Protein AF-0000000079574339 (afdb_homodimer)

Solvent-accessible surface area (backbone atoms only — not comparable to full-atom values): 7789 Å² total; pe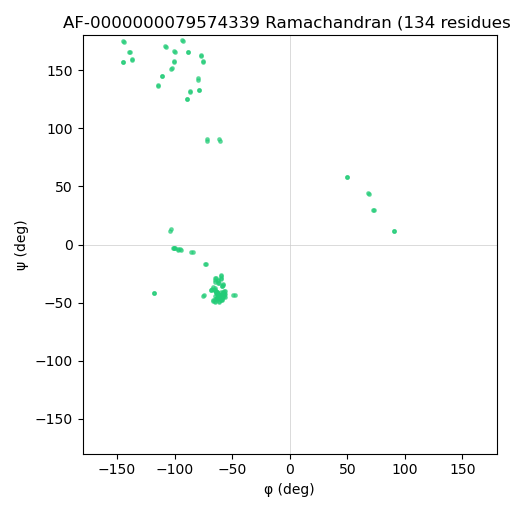r-residue (Å²): 102,45,70,35,46,60,36,31,57,50,48,31,54,77,69,70,46,52,72,66,55,47,26,63,61,39,69,47,51,71,64,58,54,51,34,42,76,70,55,45,83,64,52,56,66,56,52,49,37,44,25,60,55,65,68,53,56,63,69,47,39,39,45,80,38,74,64,76,125,103,43,69,38,46,60,37,30,56,50,49,31,53,77,68,70,46,52,71,66,54,48,26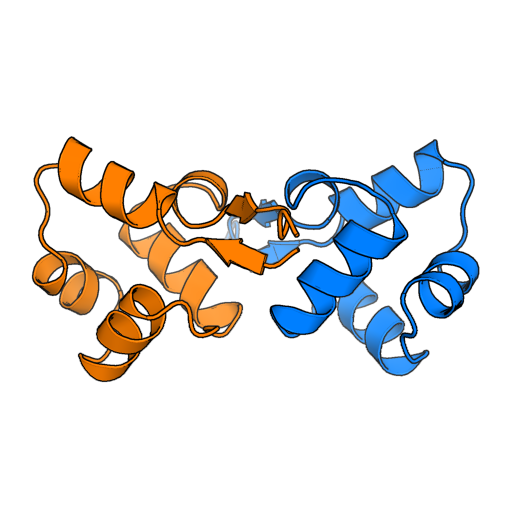,64,62,40,68,48,50,72,62,58,53,51,35,43,76,71,54,45,85,65,53,56,66,55,51,46,36,42,26,59,56,65,70,52,56,63,69,45,39,39,43,81,38,76,65,76,123

Secondary structure (DSSP, 8-state):
-EEE-HHHHHHHHHTT--HHHHHHHHT--HHHHHHHHTT----HHHHHHHHHHHT--GGGT-EEE----/-EEE-HHHHHHHHHTT--HHHHHHHHT--HHHHHHHHTT----HHHHHHHHHHHT--GGGT-EEE----

pLDDT: mean 96.43, std 6.88, range [48.47, 98.75]

Nearest PDB structures (foldseek):
  3tys-assembly1_A  TM=9.549E-01  e=3.300E-06  Enterococcus faecalis
  4pu8-assembly1_B  TM=8.484E-01  e=1.671E-02  Shewanella oneidensis MR-1
  1r69-assembly1_A  TM=8.333E-01  e=2.791E-02  Phage 434
  2cro-assembly1_A  TM=8.154E-01  e=2.975E-02  Phage 434
  4pu8-assembly1_A  TM=8.452E-01  e=3.846E-02  Shewanella oneidensis MR-1

Structure (mmCIF, N/CA/C/O backbone):
data_AF-0000000079574339-model_v1
#
loop_
_entity.id
_entity.type
_entity.pdbx_description
1 polymer 'Helix-turn-helix domain-containing protein'
#
loop_
_atom_site.group_PDB
_atom_site.id
_atom_site.type_symbol
_atom_site.label_atom_id
_atom_site.label_alt_id
_atom_site.label_comp_id
_atom_site.label_asym_id
_atom_site.label_entity_id
_atom_site.label_seq_id
_atom_site.pdbx_PDB_ins_code
_atom_site.Cartn_x
_atom_site.Cartn_y
_atom_site.Cartn_z
_atom_site.occupancy
_atom_site.B_iso_or_equiv
_atom_site.auth_seq_id
_atom_site.auth_comp_id
_atom_site.auth_asym_id
_atom_site.auth_atom_id
_atom_site.pdbx_PDB_model_num
ATOM 1 N N . MET A 1 1 ? 12.102 6.262 3.051 1 93.25 1 MET A N 1
ATOM 2 C CA . MET A 1 1 ? 11.344 5.012 3.098 1 93.25 1 MET A CA 1
ATOM 3 C C . MET A 1 1 ? 10.93 4.574 1.698 1 93.25 1 MET A C 1
ATOM 5 O O . MET A 1 1 ? 10.781 5.406 0.8 1 93.25 1 MET A O 1
ATOM 9 N N . HIS A 1 2 ? 10.859 3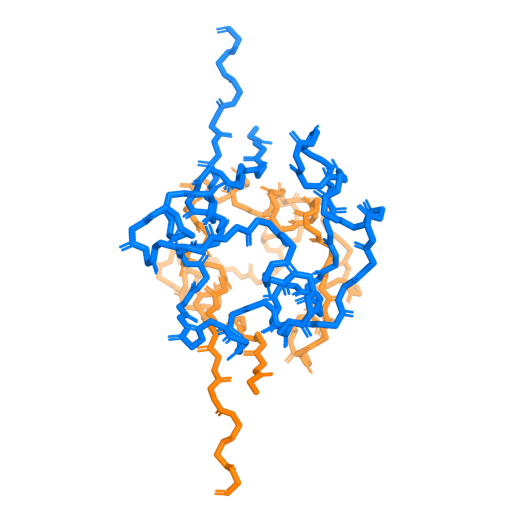.178 1.465 1 96.12 2 HIS A N 1
ATOM 10 C CA . HIS A 1 2 ? 10.359 2.68 0.192 1 96.12 2 HIS A CA 1
ATOM 11 C C . HIS A 1 2 ? 9.469 1.455 0.393 1 96.12 2 HIS A C 1
ATOM 13 O O . HIS A 1 2 ? 9.438 0.881 1.483 1 96.12 2 HIS A O 1
ATOM 19 N N . ILE A 1 3 ? 8.766 1.17 -0.67 1 97.06 3 ILE A N 1
ATOM 20 C CA . ILE A 1 3 ? 7.91 -0.013 -0.619 1 97.06 3 ILE A CA 1
ATOM 21 C C . ILE A 1 3 ? 8.711 -1.246 -1.028 1 97.06 3 ILE A C 1
ATOM 23 O O . ILE A 1 3 ? 9.461 -1.211 -2.01 1 97.06 3 ILE A O 1
ATOM 27 N N . SER A 1 4 ? 8.586 -2.242 -0.23 1 98 4 SER A N 1
ATOM 28 C CA . SER A 1 4 ? 9.203 -3.527 -0.542 1 98 4 SER A CA 1
ATOM 29 C C . SER A 1 4 ? 8.148 -4.578 -0.875 1 98 4 SER A C 1
ATOM 31 O O . SER A 1 4 ? 7.113 -4.66 -0.214 1 98 4 SER A O 1
ATOM 33 N N . TYR A 1 5 ? 8.477 -5.438 -1.778 1 98.56 5 TYR A N 1
ATOM 34 C CA . TYR A 1 5 ? 7.574 -6.504 -2.182 1 98.56 5 TYR A CA 1
ATOM 35 C C . TYR A 1 5 ? 7.996 -7.836 -1.574 1 98.56 5 TYR A C 1
ATOM 37 O O . TYR A 1 5 ? 7.469 -8.891 -1.941 1 98.56 5 TYR A O 1
ATOM 45 N N . GLN A 1 6 ? 8.852 -7.809 -0.649 1 98.19 6 GLN A N 1
ATOM 46 C CA . GLN A 1 6 ? 9.367 -9.031 -0.032 1 98.19 6 GLN A CA 1
ATOM 47 C C . GLN A 1 6 ? 8.227 -9.867 0.55 1 98.19 6 GLN A C 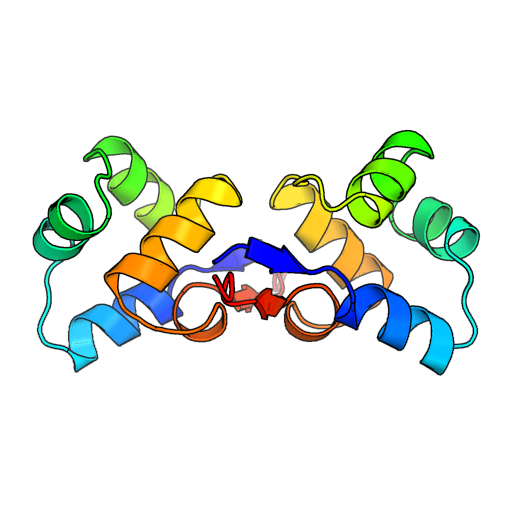1
ATOM 49 O O . GLN A 1 6 ? 8.234 -11.094 0.428 1 98.19 6 GLN A O 1
ATOM 54 N N . PRO A 1 7 ? 7.227 -9.25 1.175 1 98.62 7 PRO A N 1
ATOM 55 C CA . PRO A 1 7 ? 6.109 -10.055 1.68 1 98.62 7 PRO A CA 1
ATOM 56 C C . PRO A 1 7 ? 5.41 -10.844 0.579 1 98.62 7 PRO A C 1
ATOM 58 O O . PRO A 1 7 ? 4.969 -11.977 0.811 1 98.62 7 PRO A O 1
ATOM 61 N N . LEU A 1 8 ? 5.344 -10.25 -0.56 1 98.75 8 LEU A N 1
ATOM 62 C CA . LEU A 1 8 ? 4.715 -10.938 -1.682 1 98.75 8 LEU A CA 1
ATOM 63 C C . LEU A 1 8 ? 5.488 -12.195 -2.053 1 98.75 8 LEU A C 1
ATOM 65 O O . LEU A 1 8 ? 4.902 -13.273 -2.215 1 98.75 8 LEU A O 1
ATOM 69 N N . TRP A 1 9 ? 6.77 -12.023 -2.137 1 98.69 9 TRP A N 1
ATOM 70 C CA . TRP A 1 9 ? 7.609 -13.164 -2.494 1 98.69 9 TRP A CA 1
ATOM 71 C C . TRP A 1 9 ? 7.551 -14.242 -1.42 1 98.69 9 TRP A C 1
ATOM 73 O O . TRP A 1 9 ? 7.516 -15.438 -1.732 1 98.69 9 TRP A O 1
ATOM 83 N N . ASN A 1 10 ? 7.527 -13.859 -0.208 1 98.75 10 ASN A N 1
ATOM 84 C CA . ASN A 1 10 ? 7.375 -14.812 0.891 1 98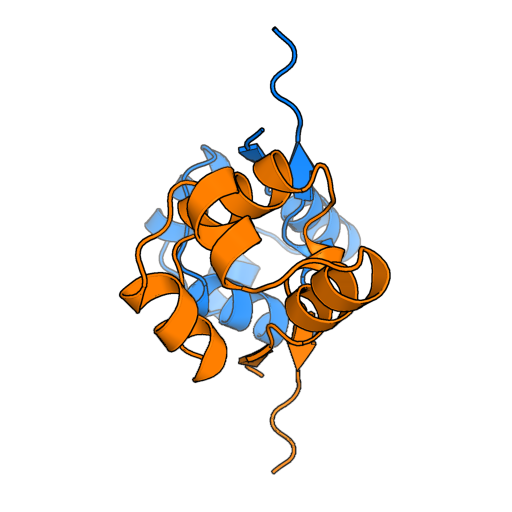.75 10 ASN A CA 1
ATOM 85 C C . ASN A 1 10 ? 6.043 -15.547 0.816 1 98.75 10 ASN A C 1
ATOM 87 O O . ASN A 1 10 ? 5.984 -16.75 1.029 1 98.75 10 ASN A O 1
ATOM 91 N N . THR A 1 11 ? 5.016 -14.812 0.562 1 98.69 11 THR A N 1
ATOM 92 C CA . THR A 1 11 ? 3.678 -15.383 0.445 1 98.69 11 THR A CA 1
ATOM 93 C C . THR A 1 11 ? 3.635 -16.438 -0.662 1 98.69 11 THR A C 1
ATOM 95 O O . THR A 1 11 ? 3.07 -17.516 -0.478 1 98.69 11 THR A O 1
ATOM 98 N N . LEU A 1 12 ? 4.184 -16.094 -1.839 1 98.69 12 LEU A N 1
ATOM 99 C CA . LEU A 1 12 ? 4.219 -17.047 -2.943 1 98.69 12 LEU A CA 1
ATOM 100 C C . LEU A 1 12 ? 4.965 -18.312 -2.541 1 98.69 12 LEU A C 1
ATOM 102 O O . LEU A 1 12 ? 4.492 -19.422 -2.797 1 98.69 12 LEU A O 1
ATOM 106 N N . LYS A 1 13 ? 6.094 -18.125 -1.911 1 98.5 13 LYS A N 1
ATOM 107 C CA . LYS A 1 13 ? 6.906 -19.25 -1.469 1 98.5 13 LYS A CA 1
ATOM 108 C C . LYS A 1 13 ? 6.133 -20.141 -0.497 1 98.5 13 LYS A C 1
ATOM 110 O O . LYS A 1 13 ? 6.125 -21.359 -0.639 1 98.5 13 LYS A O 1
ATOM 115 N N . GLU A 1 14 ? 5.523 -19.547 0.45 1 98.25 14 GLU A N 1
ATOM 116 C CA . GLU A 1 14 ? 4.766 -20.266 1.468 1 98.25 14 GLU A CA 1
ATOM 117 C C . GLU A 1 14 ? 3.643 -21.094 0.839 1 98.25 14 GLU A C 1
ATOM 119 O O . GLU A 1 14 ? 3.291 -22.156 1.344 1 98.25 14 GLU A O 1
ATOM 124 N N . ARG A 1 15 ? 3.186 -20.594 -0.245 1 97.75 15 ARG A N 1
ATOM 125 C CA . ARG A 1 15 ? 2.053 -21.234 -0.897 1 97.75 15 ARG A CA 1
ATOM 126 C C . ARG A 1 15 ? 2.523 -22.172 -2.012 1 97.75 15 ARG A C 1
ATOM 128 O O . ARG A 1 15 ? 1.705 -22.734 -2.732 1 97.75 15 ARG A O 1
ATOM 135 N N . GLY A 1 16 ? 3.783 -22.125 -2.199 1 98.25 16 GLY A N 1
ATOM 136 C CA . GLY A 1 16 ? 4.344 -22.953 -3.26 1 98.25 16 GLY A CA 1
ATOM 137 C C . GLY A 1 16 ? 4.039 -22.422 -4.648 1 98.25 16 GLY A C 1
ATOM 138 O O . GLY A 1 16 ? 3.879 -23.203 -5.594 1 98.25 16 GLY A O 1
ATOM 139 N N . MET A 1 17 ? 3.895 -21.234 -4.797 1 98.31 17 MET A N 1
ATOM 140 C CA . MET A 1 17 ? 3.568 -20.609 -6.07 1 98.31 17 MET A CA 1
ATOM 141 C C . MET A 1 17 ? 4.805 -19.953 -6.688 1 98.31 17 MET A C 1
ATOM 143 O O . MET A 1 17 ? 5.676 -19.469 -5.969 1 98.31 17 MET A O 1
ATOM 147 N N . ARG A 1 18 ? 4.766 -19.922 -7.988 1 97.94 18 ARG A N 1
ATOM 148 C CA . ARG A 1 18 ? 5.777 -19.172 -8.734 1 97.94 18 ARG A CA 1
ATOM 149 C C . ARG A 1 18 ? 5.25 -17.812 -9.164 1 97.94 18 ARG A C 1
ATOM 151 O O . ARG A 1 18 ? 4.043 -17.562 -9.117 1 97.94 18 ARG A O 1
ATOM 158 N N . LYS A 1 19 ? 6.184 -16.938 -9.578 1 98.12 19 LYS A N 1
ATOM 159 C CA . LYS A 1 19 ? 5.797 -15.633 -10.086 1 98.12 19 LYS A CA 1
ATOM 160 C C . LYS A 1 19 ? 4.848 -15.758 -11.273 1 98.12 19 LYS A C 1
ATOM 162 O O . LYS A 1 19 ? 3.906 -14.969 -11.414 1 98.12 19 LYS A O 1
ATOM 167 N N . GLU A 1 20 ? 5.078 -16.812 -12.055 1 97.94 20 GLU A N 1
ATOM 168 C CA . GLU A 1 20 ? 4.242 -17.047 -13.227 1 97.94 20 GLU A CA 1
ATOM 169 C C . GLU A 1 20 ? 2.812 -17.406 -12.828 1 97.94 20 GLU A C 1
ATOM 171 O O . GLU A 1 20 ? 1.858 -17 -13.5 1 97.94 20 GLU A O 1
ATOM 176 N N . ASP A 1 21 ? 2.666 -18.141 -11.805 1 98.38 21 ASP A N 1
ATOM 177 C CA . ASP A 1 21 ? 1.335 -18.469 -11.297 1 98.38 21 ASP A CA 1
ATOM 178 C C . ASP A 1 21 ? 0.589 -17.203 -10.875 1 98.38 21 ASP A C 1
ATOM 180 O O . ASP A 1 21 ? -0.598 -17.047 -11.172 1 98.38 21 ASP A O 1
ATOM 184 N N . LEU A 1 22 ? 1.243 -16.312 -10.211 1 98.5 22 LEU A N 1
ATOM 185 C CA . LEU A 1 22 ? 0.654 -15.031 -9.828 1 98.5 22 LEU A CA 1
ATOM 186 C C . LEU A 1 22 ? 0.253 -14.234 -11.055 1 98.5 22 LEU A C 1
ATOM 188 O O . LEU A 1 22 ? -0.828 -13.641 -11.094 1 98.5 22 LEU A O 1
ATOM 192 N N . ARG A 1 23 ? 1.221 -14.141 -11.969 1 98.44 23 ARG A N 1
ATOM 193 C CA . ARG A 1 23 ? 0.988 -13.398 -13.203 1 98.44 23 ARG A CA 1
ATOM 194 C C . ARG A 1 23 ? -0.338 -13.797 -13.836 1 98.44 23 ARG A C 1
ATOM 196 O O . ARG A 1 23 ? -1.148 -12.938 -14.188 1 98.44 23 ARG A O 1
ATOM 203 N N . LEU A 1 24 ? -0.627 -15.086 -13.875 1 98.25 24 LEU A N 1
ATOM 204 C CA . LEU A 1 24 ? -1.844 -15.617 -14.477 1 98.25 24 LEU A CA 1
ATOM 205 C C . LEU A 1 24 ? -3.051 -15.367 -13.578 1 98.25 24 LEU A C 1
ATOM 207 O O . LEU A 1 24 ? -4.094 -14.906 -14.047 1 98.25 24 LEU A O 1
ATOM 211 N N . ALA A 1 25 ? -2.873 -15.602 -12.359 1 98.06 25 ALA A N 1
ATOM 212 C CA . ALA A 1 25 ? -3.977 -15.484 -11.406 1 98.06 25 ALA A CA 1
ATOM 213 C C . ALA A 1 25 ? -4.461 -14.039 -11.297 1 98.06 25 ALA A C 1
ATOM 215 O O . ALA A 1 25 ? -5.66 -13.789 -11.164 1 98.06 25 ALA A O 1
ATOM 216 N N . ALA A 1 26 ? -3.533 -13.109 -11.352 1 98.31 26 ALA A N 1
ATOM 217 C CA . ALA A 1 26 ? -3.863 -11.703 -11.133 1 98.31 26 ALA A CA 1
ATOM 218 C C . ALA A 1 26 ? -3.98 -10.953 -12.453 1 98.31 26 ALA A C 1
ATOM 220 O O . ALA A 1 26 ? -4.25 -9.75 -12.469 1 98.31 26 ALA A O 1
ATOM 221 N N . GLY A 1 27 ? -3.709 -11.648 -13.508 1 98.31 27 GLY A N 1
ATOM 222 C CA . GLY A 1 27 ? -3.797 -11 -14.812 1 98.31 27 GLY A CA 1
ATOM 223 C C . GLY A 1 27 ? -2.725 -9.953 -15.031 1 98.31 27 GLY A C 1
ATOM 224 O O . GLY A 1 27 ? -3.008 -8.867 -15.531 1 98.31 27 GLY A O 1
ATOM 225 N N . LEU A 1 28 ? -1.558 -10.242 -14.672 1 98.31 28 LEU A N 1
ATOM 226 C CA . LEU A 1 28 ? -0.445 -9.312 -14.805 1 98.31 28 LEU A CA 1
ATOM 227 C C . LEU A 1 28 ? 0.403 -9.641 -16.031 1 98.31 28 LEU A C 1
ATOM 229 O O . LEU A 1 28 ? 0.406 -10.781 -16.5 1 98.31 28 LEU A O 1
ATOM 233 N N . THR A 1 29 ? 1.046 -8.656 -16.422 1 98.12 29 THR A N 1
ATOM 234 C CA . THR A 1 29 ? 2.035 -8.906 -17.469 1 98.12 29 THR A CA 1
ATOM 235 C C . THR A 1 29 ? 3.379 -9.289 -16.859 1 98.12 29 THR A C 1
ATOM 237 O O . THR A 1 29 ? 3.615 -9.07 -15.664 1 98.12 29 THR A O 1
ATOM 240 N N . THR A 1 30 ? 4.293 -9.844 -17.719 1 97.75 30 THR A N 1
ATOM 241 C CA . THR A 1 30 ? 5.641 -10.188 -17.266 1 97.75 30 THR A CA 1
ATOM 242 C C . THR A 1 30 ? 6.387 -8.938 -16.812 1 97.75 30 THR A C 1
ATOM 244 O O . THR A 1 30 ? 7.168 -8.992 -15.859 1 97.75 30 THR A O 1
ATOM 247 N N . ASN A 1 31 ? 6.027 -7.848 -17.469 1 98 31 ASN A N 1
ATOM 248 C CA . ASN A 1 31 ? 6.68 -6.586 -17.125 1 98 31 ASN A CA 1
ATOM 249 C C . ASN A 1 31 ? 6.285 -6.117 -15.727 1 98 31 ASN A C 1
ATOM 251 O O . ASN A 1 31 ? 7.117 -5.602 -14.977 1 98 31 ASN A O 1
ATOM 255 N N . MET A 1 32 ? 5.074 -6.285 -15.359 1 98.06 32 MET A N 1
ATOM 256 C CA . MET A 1 32 ? 4.609 -5.875 -14.039 1 98.06 32 MET A CA 1
ATOM 257 C C . MET A 1 32 ? 5.316 -6.664 -12.945 1 98.06 32 MET A C 1
ATOM 259 O O . MET A 1 32 ? 5.723 -6.098 -11.93 1 98.06 32 MET A O 1
ATOM 263 N N . ILE A 1 33 ? 5.473 -7.922 -13.18 1 98.31 33 ILE A N 1
ATOM 264 C CA . ILE A 1 33 ? 6.168 -8.781 -12.234 1 98.31 33 ILE A CA 1
ATOM 265 C C . ILE A 1 33 ? 7.633 -8.359 -12.125 1 98.31 33 ILE A C 1
ATOM 267 O O . ILE A 1 33 ? 8.172 -8.227 -11.023 1 98.31 33 ILE A O 1
ATOM 271 N N . ALA A 1 34 ? 8.258 -8.211 -13.273 1 98 34 ALA A N 1
ATOM 272 C CA . ALA A 1 34 ? 9.656 -7.789 -13.305 1 98 34 ALA A CA 1
ATOM 273 C C . ALA A 1 34 ? 9.859 -6.473 -12.562 1 98 34 ALA A C 1
ATOM 275 O O . ALA A 1 34 ? 10.828 -6.312 -11.82 1 98 34 ALA A O 1
ATOM 276 N N . ASN A 1 35 ? 8.977 -5.559 -12.758 1 97.75 35 ASN A N 1
ATOM 277 C CA . ASN A 1 35 ? 9.055 -4.258 -12.094 1 97.75 35 ASN A CA 1
ATOM 278 C C . ASN A 1 35 ? 8.992 -4.395 -10.578 1 97.75 35 ASN A C 1
ATOM 280 O O . ASN A 1 35 ? 9.766 -3.76 -9.859 1 97.75 35 ASN A O 1
ATOM 284 N N . MET A 1 36 ? 8.148 -5.195 -10.125 1 97.94 36 MET A N 1
ATOM 285 C CA . MET A 1 36 ? 8.07 -5.43 -8.68 1 97.94 36 MET A CA 1
ATOM 286 C C . MET A 1 36 ? 9.367 -6.043 -8.164 1 97.94 36 MET A C 1
ATOM 288 O O . MET A 1 36 ? 9.859 -5.652 -7.102 1 97.94 36 MET A O 1
ATOM 292 N N . GLY A 1 37 ? 9.883 -6.969 -8.938 1 97.19 37 GLY A N 1
ATOM 293 C CA . GLY A 1 37 ? 11.148 -7.59 -8.578 1 97.19 37 GLY A CA 1
ATOM 294 C C . GLY A 1 37 ? 12.289 -6.602 -8.469 1 97.19 37 GLY A C 1
ATOM 295 O O . GLY A 1 37 ? 13.203 -6.781 -7.66 1 97.19 37 GLY A O 1
ATOM 296 N N . LYS A 1 38 ? 12.156 -5.523 -9.203 1 97.56 38 LYS A N 1
ATOM 297 C CA . LYS A 1 38 ? 13.18 -4.484 -9.203 1 97.56 38 LYS A CA 1
ATOM 298 C C . LYS A 1 38 ? 12.844 -3.381 -8.203 1 97.56 38 LYS A C 1
ATOM 300 O O . LYS A 1 38 ? 13.508 -2.348 -8.164 1 97.56 38 LYS A O 1
ATOM 305 N N . GLY A 1 39 ? 11.75 -3.496 -7.641 1 96.56 39 GLY A N 1
ATOM 306 C CA . GLY A 1 39 ? 11.367 -2.539 -6.617 1 96.56 39 GLY A CA 1
ATOM 307 C C . GLY A 1 39 ? 10.609 -1.347 -7.172 1 96.56 39 GLY A C 1
ATOM 308 O O . GLY A 1 39 ? 10.422 -0.344 -6.477 1 96.56 39 GLY A O 1
ATOM 309 N N . LYS A 1 40 ? 10.203 -1.419 -8.375 1 97.5 40 LYS A N 1
ATOM 310 C CA . LYS A 1 40 ? 9.422 -0.334 -8.961 1 97.5 40 LYS A CA 1
ATOM 311 C C . LYS A 1 40 ? 7.984 -0.349 -8.445 1 97.5 40 LYS A C 1
ATOM 313 O O . LYS A 1 40 ? 7.465 -1.403 -8.07 1 97.5 40 LYS A O 1
ATOM 318 N N . ASN A 1 41 ? 7.438 0.779 -8.539 1 96.19 41 ASN A N 1
ATOM 319 C CA . ASN A 1 41 ? 6.074 0.904 -8.031 1 96.19 41 ASN A CA 1
ATOM 320 C C . ASN A 1 41 ? 5.055 0.355 -9.023 1 96.19 41 ASN A C 1
ATOM 322 O O . ASN A 1 41 ? 5.203 0.532 -10.234 1 96.19 41 ASN A O 1
ATOM 326 N N . ILE A 1 42 ? 4.055 -0.26 -8.461 1 97.12 42 ILE A N 1
ATOM 327 C CA . ILE A 1 42 ? 2.855 -0.609 -9.211 1 97.12 42 ILE A CA 1
ATOM 328 C C . ILE A 1 42 ? 1.696 0.285 -8.773 1 97.12 42 ILE A C 1
ATOM 330 O O . ILE A 1 42 ? 1.812 1.033 -7.801 1 97.12 42 ILE A O 1
ATOM 334 N N . SER A 1 43 ? 0.618 0.197 -9.508 1 96.94 43 SER A N 1
ATOM 335 C CA . SER A 1 43 ? -0.552 0.989 -9.141 1 96.94 43 SER A CA 1
ATOM 336 C C . SER A 1 43 ? -1.292 0.366 -7.961 1 96.94 43 SER A C 1
ATOM 338 O O . SER A 1 43 ? -1.168 -0.833 -7.703 1 96.94 43 SER A O 1
ATOM 340 N N . MET A 1 44 ? -2.105 1.158 -7.352 1 97.31 44 MET A N 1
ATOM 341 C CA . MET A 1 44 ? -2.951 0.663 -6.27 1 97.31 44 MET A CA 1
ATOM 342 C C . MET A 1 44 ? -3.953 -0.364 -6.789 1 97.31 44 MET A C 1
ATOM 344 O O . MET A 1 44 ? -4.273 -1.329 -6.094 1 97.31 44 MET A O 1
ATOM 348 N N . GLU A 1 45 ? -4.352 -0.165 -7.996 1 97 45 GLU A N 1
ATOM 349 C CA . GLU A 1 45 ? -5.262 -1.113 -8.625 1 97 45 GLU A CA 1
ATOM 350 C C . GLU A 1 45 ? -4.613 -2.486 -8.773 1 97 45 GLU A C 1
ATOM 352 O O . GLU A 1 45 ? -5.242 -3.51 -8.5 1 97 45 GLU A O 1
ATOM 357 N N . THR A 1 46 ? -3.418 -2.449 -9.203 1 98 46 THR A N 1
ATOM 358 C CA . THR A 1 46 ? -2.688 -3.701 -9.367 1 98 46 THR A CA 1
ATOM 359 C C . THR A 1 46 ? -2.492 -4.391 -8.016 1 98 46 THR A C 1
ATOM 361 O O . THR A 1 46 ? -2.623 -5.613 -7.914 1 98 46 THR A O 1
ATOM 364 N N . LEU A 1 47 ? -2.193 -3.609 -7.074 1 98.06 47 LEU A N 1
ATOM 365 C CA . LEU A 1 47 ? -2.041 -4.145 -5.727 1 98.06 47 LEU A CA 1
ATOM 366 C C . LEU A 1 47 ? -3.305 -4.875 -5.285 1 98.06 47 LEU A C 1
ATOM 368 O O . LEU A 1 47 ? -3.232 -5.984 -4.754 1 98.06 47 LEU A O 1
ATOM 372 N N . VAL A 1 48 ? -4.445 -4.262 -5.527 1 97.75 48 VAL A N 1
ATOM 373 C CA . VAL A 1 48 ? -5.723 -4.855 -5.156 1 97.75 48 VAL A CA 1
ATOM 374 C C . VAL A 1 48 ? -5.934 -6.16 -5.93 1 97.75 48 VAL A C 1
ATOM 376 O O . VAL A 1 48 ? -6.363 -7.164 -5.355 1 97.75 48 VAL A O 1
ATOM 379 N N . ARG A 1 49 ? -5.586 -6.168 -7.199 1 97.88 49 ARG A N 1
ATOM 380 C CA . ARG A 1 49 ? -5.727 -7.363 -8.031 1 97.88 49 ARG A CA 1
ATOM 381 C C . ARG A 1 49 ? -4.918 -8.523 -7.457 1 97.88 49 ARG A C 1
ATOM 383 O O . ARG A 1 49 ? -5.379 -9.664 -7.449 1 97.88 49 ARG A O 1
ATOM 390 N N . ILE A 1 50 ? -3.793 -8.18 -7.039 1 98.56 50 ILE A N 1
ATOM 391 C CA . ILE A 1 50 ? -2.908 -9.203 -6.492 1 98.56 50 ILE A CA 1
ATOM 392 C C . ILE A 1 50 ? -3.502 -9.758 -5.199 1 98.56 50 ILE A C 1
ATOM 394 O O . ILE A 1 50 ? -3.557 -10.977 -5.008 1 98.56 50 ILE A O 1
ATOM 398 N N . CYS A 1 51 ? -3.898 -8.914 -4.344 1 98.38 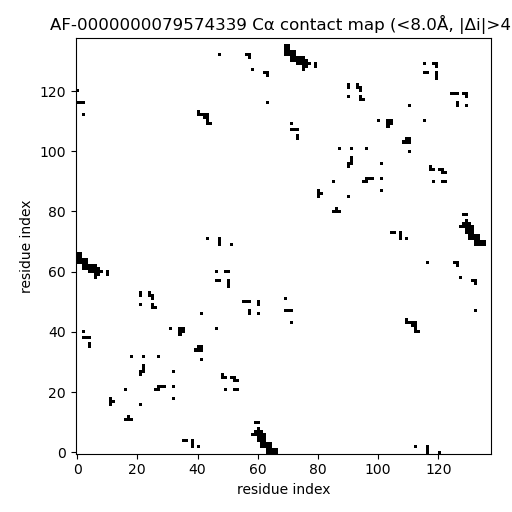51 CYS A N 1
ATOM 399 C CA . CYS A 1 51 ? -4.512 -9.336 -3.092 1 98.38 51 CYS A CA 1
ATOM 400 C C . CYS A 1 51 ? -5.73 -10.211 -3.352 1 98.38 51 CYS A C 1
ATOM 402 O O . CYS A 1 51 ? -5.953 -11.203 -2.648 1 98.38 51 CYS A O 1
ATOM 404 N N . GLU A 1 52 ? -6.512 -9.805 -4.324 1 98 52 GLU A N 1
ATOM 405 C CA . GLU A 1 52 ? -7.703 -10.57 -4.68 1 98 52 GLU A CA 1
ATOM 406 C C . GLU A 1 52 ? -7.332 -11.961 -5.195 1 98 52 GLU A C 1
ATOM 408 O O . GLU A 1 52 ? -7.914 -12.961 -4.773 1 98 52 GLU A O 1
ATOM 413 N N . ALA A 1 53 ? -6.363 -11.969 -6.066 1 98 53 ALA A N 1
ATOM 414 C CA . ALA A 1 53 ? -5.945 -13.227 -6.676 1 98 53 ALA A CA 1
ATOM 415 C C . ALA A 1 53 ? -5.418 -14.203 -5.625 1 98 53 ALA A C 1
ATOM 417 O O . ALA A 1 53 ? -5.629 -15.414 -5.727 1 98 53 ALA A O 1
ATOM 418 N N . LEU A 1 54 ? -4.805 -13.602 -4.633 1 98 54 LEU A N 1
ATOM 419 C CA . LEU A 1 54 ? -4.176 -14.438 -3.617 1 98 54 LEU A CA 1
ATOM 420 C C . LEU A 1 54 ? -5.059 -14.547 -2.379 1 98 54 LEU A C 1
ATOM 422 O O . LEU A 1 54 ? -4.699 -15.227 -1.414 1 98 54 LEU A O 1
ATOM 426 N N . ASN A 1 55 ? -6.164 -13.836 -2.416 1 97.31 55 ASN A N 1
ATOM 427 C CA . ASN A 1 55 ? -7.066 -13.805 -1.269 1 97.31 55 ASN A CA 1
ATOM 428 C C . ASN A 1 55 ? -6.316 -13.5 0.026 1 97.31 55 ASN A C 1
ATOM 430 O O . ASN A 1 55 ? -6.414 -14.25 0.997 1 97.31 55 ASN A O 1
ATOM 434 N N . CYS A 1 56 ? -5.66 -12.375 0.052 1 97.38 56 CYS A N 1
ATOM 435 C CA . CYS A 1 56 ? -4.848 -11.977 1.197 1 97.38 56 CYS A CA 1
ATOM 436 C C . CYS A 1 56 ? -4.902 -10.469 1.407 1 97.38 56 CYS A C 1
ATOM 438 O O . CYS A 1 56 ? -5.527 -9.75 0.625 1 97.38 56 CYS A O 1
ATOM 440 N N . GLY A 1 57 ? -4.297 -10.008 2.461 1 97 57 GLY A N 1
ATOM 441 C CA . GLY A 1 57 ? -4.277 -8.586 2.77 1 97 57 GLY A CA 1
ATOM 442 C C . GLY A 1 57 ? -3.053 -7.879 2.234 1 97 57 GLY A C 1
ATOM 443 O O . GLY A 1 57 ? -2.113 -8.516 1.757 1 97 57 GLY A O 1
ATOM 444 N N . ILE A 1 58 ? -3.012 -6.602 2.408 1 97.38 58 ILE A N 1
ATOM 445 C CA . ILE A 1 58 ? -1.968 -5.754 1.841 1 97.38 58 ILE A CA 1
ATOM 446 C C . ILE A 1 58 ? -0.62 -6.109 2.465 1 97.38 58 ILE A C 1
ATOM 448 O O . ILE A 1 58 ? 0.414 -6.059 1.795 1 97.38 58 ILE A O 1
ATOM 452 N N . MET A 1 59 ? -0.674 -6.582 3.686 1 97.19 59 MET A N 1
ATOM 453 C CA . MET A 1 59 ? 0.562 -6.863 4.41 1 97.19 59 MET A CA 1
ATOM 454 C C . MET A 1 59 ? 1.242 -8.109 3.863 1 97.19 59 MET A C 1
ATOM 456 O O . MET A 1 59 ? 2.412 -8.367 4.152 1 97.19 59 MET A O 1
ATOM 460 N N . ASN A 1 60 ? 0.556 -8.852 3.16 1 98.19 60 ASN A N 1
ATOM 461 C CA . ASN A 1 60 ? 1.127 -10.047 2.543 1 98.19 60 ASN A CA 1
ATOM 462 C C . ASN A 1 60 ? 1.793 -9.727 1.209 1 98.19 60 ASN A C 1
ATOM 464 O O . ASN A 1 60 ? 2.428 -10.586 0.602 1 98.19 60 ASN A O 1
ATOM 468 N N . VAL A 1 61 ? 1.612 -8.438 0.782 1 98.44 61 VAL A N 1
ATOM 469 C CA . VAL A 1 61 ? 2.07 -8.094 -0.561 1 98.44 61 VAL A CA 1
ATOM 470 C C . VAL A 1 61 ? 3.164 -7.031 -0.48 1 98.44 61 VAL A C 1
ATOM 472 O O . VAL A 1 61 ? 4.176 -7.121 -1.18 1 98.44 61 VAL A O 1
ATOM 475 N N . ILE A 1 62 ? 2.922 -6.062 0.409 1 98.31 62 ILE A N 1
ATOM 476 C CA . ILE A 1 62 ? 3.912 -4.992 0.468 1 98.31 62 ILE A CA 1
ATOM 477 C C . ILE A 1 62 ? 4.211 -4.645 1.925 1 98.31 62 ILE A C 1
ATOM 479 O O . ILE A 1 62 ? 3.406 -4.934 2.814 1 98.31 62 ILE A O 1
ATOM 483 N N . LYS A 1 63 ? 5.391 -4.004 2.121 1 97.69 63 LYS A N 1
ATOM 484 C CA . LYS A 1 63 ? 5.754 -3.389 3.395 1 97.69 63 LYS A CA 1
ATOM 485 C C . LYS A 1 63 ? 6.57 -2.117 3.178 1 97.69 63 LYS A C 1
ATOM 487 O O . LYS A 1 63 ? 7.188 -1.941 2.125 1 97.69 63 LYS A O 1
ATOM 492 N N . LEU A 1 64 ? 6.508 -1.314 4.168 1 97.19 64 LEU A N 1
ATOM 493 C CA . LEU A 1 64 ? 7.309 -0.094 4.148 1 97.19 64 LEU A CA 1
ATOM 494 C C . LEU A 1 64 ? 8.688 -0.337 4.75 1 97.19 64 LEU A C 1
ATOM 496 O O . LEU A 1 64 ? 8.797 -0.852 5.867 1 97.19 64 LEU A O 1
ATOM 500 N N . GLU A 1 65 ? 9.711 -0.012 3.982 1 96.06 65 GLU A N 1
ATOM 501 C CA . GLU A 1 65 ? 11.078 -0.162 4.48 1 96.06 65 GLU A CA 1
ATOM 502 C C . GLU A 1 65 ? 11.766 1.191 4.609 1 96.06 65 GLU A C 1
ATOM 504 O O . GLU A 1 65 ? 11.609 2.061 3.752 1 96.06 65 GLU A O 1
ATOM 509 N N . GLN A 1 66 ? 12.453 1.357 5.695 1 92.44 66 GLN A N 1
ATOM 510 C CA . GLN A 1 66 ? 13.219 2.58 5.914 1 92.44 66 GLN A CA 1
ATOM 511 C C . GLN A 1 66 ? 14.531 2.553 5.141 1 92.44 66 GLN A C 1
ATOM 513 O O . GLN A 1 66 ? 15.18 1.506 5.035 1 92.44 66 GLN A O 1
ATOM 518 N N . ASP A 1 67 ? 14.758 3.715 4.453 1 86.12 67 ASP A N 1
ATOM 519 C CA . ASP A 1 67 ? 16.031 3.771 3.734 1 86.12 67 ASP A CA 1
ATOM 520 C C . ASP A 1 67 ? 17.203 3.926 4.703 1 86.12 67 ASP A C 1
ATOM 522 O O . ASP A 1 67 ? 17.156 4.77 5.602 1 86.12 67 ASP A O 1
ATOM 526 N N . ASN A 1 68 ? 17.766 2.947 5.148 1 70.38 68 ASN A N 1
ATOM 527 C CA . ASN A 1 68 ? 18.938 3.113 6.004 1 70.38 68 ASN A CA 1
ATOM 528 C C . ASN A 1 68 ? 20.078 3.809 5.266 1 70.38 68 ASN A C 1
ATOM 530 O O . ASN A 1 68 ? 20.5 3.361 4.195 1 70.38 68 ASN A O 1
ATOM 534 N N . ILE A 1 69 ? 20.078 5.055 5.375 1 49.12 69 ILE A N 1
ATOM 535 C CA . ILE A 1 69 ? 21.391 5.578 4.996 1 49.12 69 ILE A CA 1
ATOM 536 C C . ILE A 1 69 ? 22.469 4.957 5.883 1 49.12 69 ILE A C 1
ATOM 538 O O . ILE A 1 69 ? 22.219 4.648 7.051 1 49.12 69 ILE A O 1
ATOM 542 N N . MET B 1 1 ? -12.812 -6.047 -4.211 1 93.31 1 MET B N 1
ATOM 543 C CA . MET B 1 1 ? -12.086 -5.41 -3.121 1 93.31 1 MET B CA 1
ATOM 544 C C . MET B 1 1 ? -11.617 -4.012 -3.52 1 93.31 1 MET B C 1
ATOM 546 O O . MET B 1 1 ? -11.422 -3.734 -4.703 1 93.31 1 MET B O 1
ATOM 550 N N . HIS B 1 2 ? -11.594 -3.045 -2.49 1 95.94 2 HIS B N 1
ATOM 551 C CA . HIS B 1 2 ? -11.039 -1.725 -2.766 1 95.94 2 HIS B CA 1
ATOM 552 C C . HIS B 1 2 ? -10.188 -1.228 -1.601 1 95.94 2 HIS B C 1
ATOM 554 O O . HIS B 1 2 ? -10.219 -1.811 -0.515 1 95.94 2 HIS B O 1
ATOM 560 N N . ILE B 1 3 ? -9.445 -0.211 -1.908 1 97.06 3 ILE B N 1
ATOM 561 C CA . ILE B 1 3 ? -8.625 0.39 -0.862 1 97.06 3 ILE B CA 1
ATOM 562 C C . ILE B 1 3 ? -9.438 1.439 -0.107 1 97.06 3 ILE B C 1
ATOM 564 O O . ILE B 1 3 ? -10.141 2.25 -0.72 1 97.06 3 ILE B O 1
ATOM 568 N N . SER B 1 4 ? -9.375 1.342 1.163 1 98 4 SER B N 1
ATOM 569 C CA . SER B 1 4 ? -10.008 2.334 2.023 1 98 4 SER B CA 1
ATOM 570 C C . SER B 1 4 ? -8.969 3.18 2.752 1 98 4 SER B C 1
ATOM 572 O O . SER B 1 4 ? -7.965 2.656 3.238 1 98 4 SER B O 1
ATOM 574 N N . TYR B 1 5 ? -9.273 4.414 2.953 1 98.56 5 TYR B N 1
ATOM 575 C CA . TYR B 1 5 ? -8.375 5.328 3.652 1 98.56 5 TYR B CA 1
ATOM 576 C C . TYR B 1 5 ? -8.859 5.582 5.074 1 98.56 5 TYR B C 1
ATOM 578 O O . TYR B 1 5 ? -8.344 6.465 5.762 1 98.56 5 TYR B O 1
ATOM 586 N N . GLN B 1 6 ? -9.773 4.828 5.516 1 98.19 6 GLN B N 1
ATOM 587 C CA . GLN B 1 6 ? -10.344 5.008 6.848 1 98.19 6 GLN B CA 1
ATOM 588 C C . GLN B 1 6 ? -9.258 4.973 7.918 1 98.19 6 GLN B C 1
ATOM 590 O O . GLN B 1 6 ? -9.281 5.762 8.859 1 98.19 6 GLN B O 1
ATOM 595 N N . PRO B 1 7 ? -8.25 4.094 7.816 1 98.62 7 PRO B N 1
ATOM 596 C CA . PRO B 1 7 ? -7.18 4.098 8.812 1 98.62 7 PRO B CA 1
ATOM 597 C C . PRO B 1 7 ? -6.449 5.438 8.883 1 98.62 7 PRO B C 1
ATOM 599 O O . PRO B 1 7 ? -6.047 5.867 9.969 1 98.62 7 PRO B O 1
ATOM 602 N N . LEU B 1 8 ? -6.316 6.043 7.738 1 98.75 8 LEU B N 1
ATOM 603 C CA . LEU B 1 8 ? -5.652 7.34 7.711 1 98.75 8 LEU B CA 1
ATOM 604 C C . LEU B 1 8 ? -6.441 8.375 8.508 1 98.75 8 LEU B C 1
ATOM 606 O O . LEU B 1 8 ? -5.875 9.094 9.336 1 98.75 8 LEU B O 1
ATOM 610 N N . TRP B 1 9 ? -7.711 8.375 8.273 1 98.69 9 TRP B N 1
ATOM 611 C CA . TRP B 1 9 ? -8.562 9.328 8.977 1 98.69 9 TRP B CA 1
ATOM 612 C C . TRP B 1 9 ? -8.578 9.047 10.477 1 98.69 9 TRP B C 1
ATOM 614 O O . TRP B 1 9 ? -8.555 9.977 11.289 1 98.69 9 TRP B O 1
ATOM 624 N N . ASN B 1 10 ? -8.602 7.832 10.836 1 98.75 10 ASN B N 1
ATOM 625 C CA . ASN B 1 10 ? -8.516 7.449 12.242 1 98.75 10 ASN B CA 1
ATOM 626 C C . ASN B 1 10 ? -7.199 7.891 12.875 1 98.75 10 ASN B C 1
ATOM 628 O O . ASN B 1 10 ? -7.18 8.391 14 1 98.75 10 ASN B O 1
ATOM 632 N N . THR B 1 11 ? -6.148 7.664 12.18 1 98.69 11 THR B N 1
ATOM 633 C CA . THR B 1 11 ? -4.82 8.047 12.648 1 98.69 11 THR B CA 1
ATOM 634 C C . THR B 1 11 ? -4.754 9.555 12.898 1 98.69 11 THR B C 1
ATOM 636 O O . THR B 1 11 ? -4.223 9.992 13.914 1 98.69 11 THR B O 1
ATOM 639 N N . LEU B 1 12 ? -5.25 10.344 11.93 1 98.69 12 LEU B N 1
ATOM 640 C CA . LEU B 1 12 ? -5.262 11.797 12.094 1 98.69 12 LEU B CA 1
ATOM 641 C C . LEU B 1 12 ? -6.055 12.188 13.336 1 98.69 12 LEU B C 1
ATOM 643 O O . LEU B 1 12 ? -5.602 13.016 14.133 1 98.69 12 LEU B O 1
ATOM 647 N N . LYS B 1 13 ? -7.195 11.578 13.484 1 98.5 13 LYS B N 1
ATOM 648 C CA . LYS B 1 13 ? -8.055 11.867 14.625 1 98.5 13 LYS B CA 1
ATOM 649 C C . LYS B 1 13 ? -7.348 11.539 15.938 1 98.5 13 LYS B C 1
ATOM 651 O O . LYS B 1 13 ? -7.363 12.336 16.875 1 98.5 13 LYS B O 1
ATOM 656 N N . GLU B 1 14 ? -6.766 10.43 16.016 1 98.25 14 GLU B N 1
ATOM 657 C CA . GLU B 1 14 ? -6.066 9.977 17.219 1 98.25 14 GLU B CA 1
ATOM 658 C C . GLU B 1 14 ? -4.938 10.93 17.594 1 98.25 14 GLU B C 1
ATOM 660 O O . GLU B 1 14 ? -4.637 11.102 18.781 1 98.25 14 GLU B O 1
ATOM 665 N N . ARG B 1 15 ? -4.434 11.539 16.594 1 97.69 15 ARG B N 1
ATOM 666 C CA . ARG B 1 15 ? -3.289 12.414 16.812 1 97.69 15 ARG B CA 1
ATOM 667 C C . ARG B 1 15 ? -3.732 13.875 16.938 1 97.69 15 ARG B C 1
ATOM 669 O O . ARG B 1 15 ? -2.898 14.773 17.047 1 97.69 15 ARG B O 1
ATOM 676 N N . GLY B 1 16 ? -4.961 14.031 16.75 1 98.19 16 GLY B N 1
ATOM 677 C CA . GLY B 1 16 ? -5.496 15.383 16.812 1 98.19 16 GLY B CA 1
ATOM 678 C C . GLY B 1 16 ? -5.117 16.234 15.617 1 98.19 16 GLY B C 1
ATOM 679 O O . GLY B 1 16 ? -4.938 17.438 15.742 1 98.19 16 GLY B O 1
ATOM 680 N N . MET B 1 17 ? -4.941 15.688 14.547 1 98.31 17 MET B N 1
ATOM 681 C CA . MET B 1 17 ? -4.543 16.375 13.32 1 98.31 17 MET B CA 1
ATOM 682 C C . MET B 1 17 ? -5.734 16.562 12.383 1 98.31 17 MET B C 1
ATOM 684 O O . MET B 1 17 ? -6.633 15.711 12.344 1 98.31 17 MET B O 1
ATOM 688 N N . ARG B 1 18 ? -5.637 17.594 11.609 1 97.88 18 ARG B N 1
ATOM 689 C CA . ARG B 1 18 ? -6.598 17.812 10.531 1 97.88 18 ARG B CA 1
ATOM 690 C C . ARG B 1 18 ? -6.02 17.391 9.188 1 97.88 18 ARG B C 1
ATOM 692 O O . ARG B 1 18 ? -4.812 17.188 9.062 1 97.88 18 ARG B O 1
ATOM 699 N N . LYS B 1 19 ? -6.898 17.281 8.203 1 98.12 19 LYS B N 1
ATOM 700 C CA . LYS B 1 19 ? -6.461 16.953 6.848 1 98.12 19 LYS B CA 1
ATOM 701 C C . LYS B 1 19 ? -5.457 17.984 6.336 1 98.12 19 LYS B C 1
ATOM 703 O O . LYS B 1 19 ? -4.492 17.641 5.656 1 98.12 19 LYS B O 1
ATOM 708 N N . GLU B 1 20 ? -5.691 19.234 6.758 1 97.94 20 GLU B N 1
ATOM 709 C CA . GLU B 1 20 ? -4.809 20.312 6.344 1 97.94 20 GLU B CA 1
ATOM 710 C C . GLU B 1 20 ? -3.408 20.141 6.926 1 97.94 20 GLU B C 1
ATOM 712 O O . GLU B 1 20 ? -2.414 20.453 6.266 1 97.94 20 GLU B O 1
ATOM 717 N N . ASP B 1 21 ? -3.336 19.703 8.133 1 98.38 21 ASP B N 1
ATOM 718 C CA . ASP B 1 21 ? -2.039 19.422 8.742 1 98.38 21 ASP B CA 1
ATOM 719 C C . ASP B 1 21 ? -1.281 18.359 7.965 1 98.38 21 ASP B C 1
ATOM 721 O O . ASP B 1 21 ? -0.079 18.484 7.727 1 98.38 21 ASP B O 1
ATOM 725 N N . LEU B 1 22 ? -1.94 17.328 7.559 1 98.44 22 LEU B N 1
ATOM 726 C CA . LEU B 1 22 ? -1.338 16.281 6.742 1 98.44 22 LEU B CA 1
ATOM 727 C C . LEU B 1 22 ? -0.859 16.844 5.406 1 98.44 22 LEU B C 1
ATOM 729 O O . LEU B 1 22 ? 0.237 16.516 4.949 1 98.44 22 LEU B O 1
ATOM 733 N N . ARG B 1 23 ? -1.771 17.578 4.793 1 98.38 23 ARG B N 1
ATOM 734 C CA . ARG B 1 23 ? -1.463 18.172 3.5 1 98.38 23 ARG B CA 1
ATOM 735 C C . ARG B 1 23 ? -0.118 18.891 3.535 1 98.38 23 ARG B C 1
ATOM 737 O O . ARG B 1 23 ? 0.73 18.688 2.668 1 98.38 23 ARG B O 1
ATOM 744 N N . LEU B 1 24 ? 0.142 19.641 4.582 1 98.25 24 LEU B N 1
ATOM 745 C CA . LEU B 1 24 ? 1.371 20.406 4.75 1 98.25 24 LEU B CA 1
ATOM 746 C C . LEU B 1 24 ? 2.539 19.5 5.102 1 98.25 24 LEU B C 1
ATOM 748 O O . LEU B 1 24 ? 3.615 19.594 4.508 1 98.25 24 LEU B O 1
ATOM 752 N N . ALA B 1 25 ? 2.301 18.609 5.965 1 98.06 25 ALA B N 1
ATOM 753 C CA . ALA B 1 25 ? 3.357 17.734 6.457 1 98.06 25 ALA B CA 1
ATOM 754 C C . ALA B 1 25 ? 3.873 16.812 5.348 1 98.06 25 ALA B C 1
ATOM 756 O O . ALA B 1 25 ? 5.07 16.531 5.273 1 98.06 25 ALA B O 1
ATOM 757 N N . ALA B 1 26 ? 2.975 16.359 4.484 1 98.25 26 ALA B N 1
ATOM 758 C CA . ALA B 1 26 ? 3.33 15.383 3.461 1 98.25 26 ALA B CA 1
ATOM 759 C C . ALA B 1 26 ? 3.52 16.047 2.104 1 98.25 26 ALA B C 1
ATOM 761 O O . ALA B 1 26 ? 3.812 15.383 1.108 1 98.25 26 ALA B O 1
ATOM 762 N N . GLY B 1 27 ? 3.283 17.328 2.078 1 98.31 27 GLY B N 1
ATOM 763 C CA . GLY B 1 27 ? 3.441 18.047 0.823 1 98.31 27 GLY B CA 1
ATOM 764 C C . GLY B 1 27 ? 2.406 17.656 -0.219 1 98.31 27 GLY B C 1
ATOM 765 O O . GLY B 1 27 ? 2.738 17.469 -1.39 1 98.31 27 GLY B O 1
ATOM 766 N N . LEU B 1 28 ? 1.212 17.547 0.17 1 98.25 28 LEU B N 1
ATOM 767 C CA . LEU B 1 28 ? 0.128 17.156 -0.724 1 98.25 28 LEU B CA 1
ATOM 768 C C . LEU B 1 28 ? -0.671 18.375 -1.176 1 98.25 28 LEU B C 1
ATOM 770 O O . LEU B 1 28 ? -0.68 19.406 -0.496 1 98.25 28 LEU B O 1
ATOM 774 N N . THR B 1 29 ? -1.279 18.156 -2.229 1 98.06 29 THR B N 1
ATOM 775 C CA . THR B 1 29 ? -2.227 19.172 -2.658 1 98.06 29 THR B CA 1
ATOM 776 C C . THR B 1 29 ? -3.605 18.922 -2.061 1 98.06 29 THR B C 1
ATOM 778 O O . THR B 1 29 ? -3.891 17.812 -1.587 1 98.06 29 THR B O 1
ATOM 781 N N . THR B 1 30 ? -4.48 19.969 -2.143 1 97.69 30 THR B N 1
ATOM 782 C CA . THR B 1 30 ? -5.855 19.812 -1.675 1 97.69 30 THR B CA 1
ATOM 783 C C . THR B 1 30 ? -6.59 18.75 -2.482 1 97.69 30 THR B C 1
ATOM 785 O O . THR B 1 30 ? -7.414 18.016 -1.941 1 97.69 30 THR B O 1
ATOM 788 N N . ASN B 1 31 ? -6.16 18.672 -3.73 1 98.06 31 ASN B N 1
ATOM 789 C CA . ASN B 1 31 ? -6.793 17.703 -4.609 1 98.06 31 ASN B CA 1
ATOM 790 C C . ASN B 1 31 ? -6.453 16.266 -4.195 1 98.06 31 ASN B C 1
ATOM 792 O O . ASN B 1 31 ? -7.305 15.383 -4.242 1 98.06 31 ASN B O 1
ATOM 796 N N . MET B 1 32 ? -5.273 16.031 -3.797 1 98.06 32 MET B N 1
ATOM 797 C CA . MET B 1 32 ? -4.863 14.688 -3.373 1 98.06 32 MET B CA 1
ATOM 798 C C . MET B 1 32 ? -5.645 14.242 -2.141 1 98.06 32 MET B C 1
ATOM 800 O O . MET B 1 32 ? -6.086 13.094 -2.064 1 98.06 32 MET B O 1
ATOM 804 N N . ILE B 1 33 ? -5.812 15.172 -1.241 1 98.25 33 ILE B N 1
ATOM 805 C CA . ILE B 1 33 ? -6.574 14.891 -0.03 1 98.25 33 ILE B CA 1
ATOM 806 C C . ILE B 1 33 ? -8.031 14.602 -0.394 1 98.25 33 ILE B C 1
ATOM 808 O O . ILE B 1 33 ? -8.617 13.625 0.086 1 98.25 33 ILE B O 1
ATOM 812 N N . ALA B 1 34 ? -8.594 15.477 -1.208 1 97.94 34 ALA B N 1
ATOM 813 C CA . ALA B 1 34 ? -9.977 15.305 -1.643 1 97.94 34 ALA B CA 1
ATOM 814 C C . ALA B 1 34 ? -10.172 13.953 -2.322 1 97.94 34 ALA B C 1
ATOM 816 O O . ALA B 1 34 ? -11.172 13.273 -2.084 1 97.94 34 ALA B O 1
ATOM 817 N N . ASN B 1 35 ? -9.266 13.578 -3.141 1 97.75 35 ASN B N 1
ATOM 818 C CA . ASN B 1 35 ? -9.328 12.305 -3.85 1 97.75 35 ASN B CA 1
ATOM 819 C C . ASN B 1 35 ? -9.352 11.125 -2.881 1 97.75 35 ASN B C 1
ATOM 821 O O . ASN B 1 35 ? -10.141 10.203 -3.043 1 97.75 35 ASN B O 1
ATOM 825 N N . MET B 1 36 ? -8.555 11.172 -1.912 1 97.88 36 MET B N 1
ATOM 826 C CA . MET B 1 36 ? -8.555 10.109 -0.909 1 97.88 36 MET B CA 1
ATOM 827 C C . MET B 1 36 ? -9.891 10.055 -0.173 1 97.88 36 MET B C 1
ATOM 829 O O . MET B 1 36 ? -10.422 8.977 0.08 1 97.88 36 MET B O 1
ATOM 833 N N . GLY B 1 37 ? -10.391 11.242 0.126 1 97.12 37 GLY B N 1
ATOM 834 C CA . GLY B 1 37 ? -11.688 11.328 0.778 1 97.12 37 GLY B CA 1
ATOM 835 C C . GLY B 1 37 ? -12.805 10.711 -0.034 1 97.12 37 GLY B C 1
ATOM 836 O O . GLY B 1 37 ? -13.758 10.164 0.528 1 97.12 37 GLY B O 1
ATOM 837 N N . LYS B 1 38 ? -12.609 10.695 -1.321 1 97.56 38 LYS B N 1
ATOM 838 C CA . LYS B 1 38 ? -13.609 10.133 -2.23 1 97.56 38 LYS B CA 1
ATOM 839 C C . LYS B 1 38 ? -13.281 8.68 -2.566 1 97.56 38 LYS B C 1
ATOM 841 O O . LYS B 1 38 ? -13.93 8.078 -3.426 1 97.56 38 LYS B O 1
ATOM 846 N N . GLY B 1 39 ? -12.227 8.25 -2.107 1 96.56 39 GLY B N 1
ATOM 847 C CA . GLY B 1 39 ? -11.859 6.859 -2.305 1 96.56 39 GLY B CA 1
ATOM 848 C C . GLY B 1 39 ? -11.047 6.629 -3.566 1 96.56 39 GLY B C 1
ATOM 849 O O . GLY B 1 39 ? -10.867 5.488 -3.998 1 96.56 39 GLY B O 1
ATOM 850 N N . LYS B 1 40 ? -10.586 7.648 -4.164 1 97.44 40 LYS B N 1
ATOM 851 C CA . LYS B 1 40 ? -9.758 7.504 -5.355 1 97.44 40 LYS B CA 1
ATOM 852 C C . LYS B 1 40 ? -8.344 7.047 -4.988 1 97.44 40 LYS B C 1
ATOM 854 O O . LYS B 1 40 ? -7.871 7.32 -3.883 1 97.44 40 LYS B O 1
ATOM 859 N N . ASN B 1 41 ? -7.758 6.492 -5.957 1 96.06 41 ASN B N 1
ATOM 860 C CA . ASN B 1 41 ? -6.418 5.973 -5.715 1 96.06 41 ASN B CA 1
ATOM 861 C C . ASN B 1 41 ? -5.367 7.078 -5.766 1 96.06 41 ASN B C 1
ATOM 863 O O . ASN B 1 41 ? -5.457 7.984 -6.598 1 96.06 41 ASN B O 1
ATOM 867 N N . ILE B 1 42 ? -4.43 6.934 -4.875 1 97.06 42 ILE B N 1
ATOM 868 C CA . ILE B 1 42 ? -3.205 7.727 -4.945 1 97.06 42 ILE B CA 1
ATOM 869 C C . ILE B 1 42 ? -2.043 6.84 -5.387 1 97.06 42 ILE B C 1
ATOM 871 O O . ILE B 1 42 ? -2.182 5.617 -5.465 1 97.06 42 ILE B O 1
ATOM 875 N N . SER B 1 43 ? -0.93 7.473 -5.684 1 96.94 43 SER B N 1
ATOM 876 C CA . SER B 1 43 ? 0.24 6.695 -6.082 1 96.94 43 SER B CA 1
ATOM 877 C C . SER B 1 43 ? 0.912 6.051 -4.871 1 96.94 43 SER B C 1
ATOM 879 O O . SER B 1 43 ? 0.741 6.512 -3.742 1 96.94 43 SER B O 1
ATOM 881 N N . MET B 1 44 ? 1.728 5.074 -5.164 1 97.31 44 MET B N 1
ATOM 882 C CA . MET B 1 44 ? 2.512 4.438 -4.113 1 97.31 44 MET B CA 1
ATOM 883 C C . MET B 1 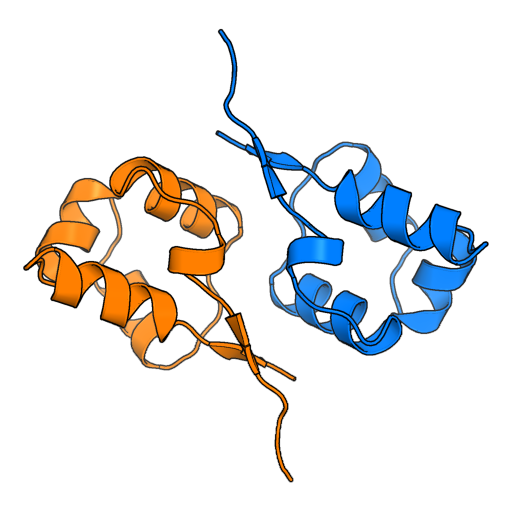44 ? 3.508 5.418 -3.506 1 97.31 44 MET B C 1
ATOM 885 O O . MET B 1 44 ? 3.773 5.375 -2.303 1 97.31 44 MET B O 1
ATOM 889 N N . GLU B 1 45 ? 3.945 6.312 -4.309 1 97 45 GLU B N 1
ATOM 890 C CA . GLU B 1 45 ? 4.859 7.344 -3.832 1 97 45 GLU B CA 1
ATOM 891 C C . GLU B 1 45 ? 4.184 8.25 -2.807 1 97 45 GLU B C 1
ATOM 893 O O . GLU B 1 45 ? 4.773 8.578 -1.773 1 97 45 GLU B O 1
ATOM 898 N N . THR B 1 46 ? 3.014 8.609 -3.133 1 97.94 46 THR B N 1
ATOM 899 C CA . THR B 1 46 ? 2.256 9.453 -2.219 1 97.94 46 THR B CA 1
ATOM 900 C C . THR B 1 46 ? 1.986 8.727 -0.905 1 97.94 46 THR B C 1
ATOM 902 O O . THR B 1 46 ? 2.082 9.32 0.171 1 97.94 46 THR B O 1
ATOM 905 N N . LEU B 1 47 ? 1.675 7.516 -1.039 1 98.06 47 LEU B N 1
ATOM 906 C CA . LEU B 1 47 ? 1.451 6.703 0.15 1 98.06 47 LEU B CA 1
ATOM 907 C C . LEU B 1 47 ? 2.678 6.715 1.057 1 98.06 47 LEU B C 1
ATOM 909 O O . LEU B 1 47 ? 2.555 6.898 2.27 1 98.06 47 LEU B O 1
ATOM 913 N N . VAL B 1 48 ? 3.832 6.566 0.472 1 97.81 48 VAL B N 1
ATOM 914 C CA . VAL B 1 48 ? 5.078 6.562 1.23 1 97.81 48 VAL B CA 1
ATOM 915 C C . VAL B 1 48 ? 5.289 7.922 1.889 1 97.81 48 VAL B C 1
ATOM 917 O O . VAL B 1 48 ? 5.668 8 3.059 1 97.81 48 VAL B O 1
ATOM 920 N N . ARG B 1 49 ? 4.988 8.984 1.175 1 97.81 49 ARG B N 1
ATOM 921 C CA . ARG B 1 49 ? 5.137 10.336 1.709 1 97.81 49 ARG B CA 1
ATOM 922 C C . ARG B 1 49 ? 4.273 10.531 2.951 1 97.81 49 ARG B C 1
ATOM 924 O O . ARG B 1 49 ? 4.711 11.148 3.924 1 97.81 49 ARG B O 1
ATOM 931 N N . ILE B 1 50 ? 3.145 10.016 2.844 1 98.56 50 ILE B N 1
ATOM 932 C CA . ILE B 1 50 ? 2.211 10.156 3.955 1 98.56 50 ILE B CA 1
ATOM 933 C C . ILE B 1 50 ? 2.732 9.383 5.164 1 98.56 50 ILE B C 1
ATOM 935 O O . ILE B 1 50 ? 2.75 9.898 6.281 1 98.56 50 ILE B O 1
ATOM 939 N N . CYS B 1 51 ? 3.125 8.195 4.961 1 98.38 51 CYS B N 1
ATOM 940 C CA . CYS B 1 51 ? 3.668 7.375 6.039 1 98.38 51 CYS B CA 1
ATOM 941 C C . CYS B 1 51 ? 4.879 8.047 6.676 1 98.38 51 CYS B C 1
ATOM 943 O O . CYS B 1 51 ? 5.039 8.016 7.898 1 98.38 51 CYS B O 1
ATOM 945 N N . GLU B 1 52 ? 5.688 8.617 5.824 1 98 52 GLU B N 1
ATOM 946 C CA . GLU B 1 52 ? 6.871 9.312 6.316 1 98 52 GLU B CA 1
ATOM 947 C C . GLU B 1 52 ? 6.488 10.523 7.16 1 98 52 GLU B C 1
ATOM 949 O O . GLU B 1 52 ? 7.027 10.719 8.25 1 98 52 GLU B O 1
ATOM 954 N N . ALA B 1 53 ? 5.574 11.273 6.637 1 98 53 ALA B N 1
ATOM 955 C CA . ALA B 1 53 ? 5.148 12.492 7.316 1 98 53 ALA B CA 1
ATOM 956 C C . ALA B 1 53 ? 4.555 12.18 8.688 1 98 53 ALA B C 1
ATOM 958 O O . ALA B 1 53 ? 4.738 12.938 9.641 1 98 53 ALA B O 1
ATOM 959 N N . LEU B 1 54 ? 3.92 11.031 8.711 1 98 54 LEU B N 1
ATOM 960 C CA . LEU B 1 54 ? 3.225 10.672 9.945 1 98 54 LEU B CA 1
ATOM 961 C C . LEU B 1 54 ? 4.051 9.688 10.766 1 98 54 LEU B C 1
ATOM 963 O O . LEU B 1 54 ? 3.637 9.281 11.852 1 98 54 LEU B O 1
ATOM 967 N N . ASN B 1 55 ? 5.176 9.297 10.219 1 97.31 55 ASN B N 1
ATOM 968 C CA . ASN B 1 55 ? 6.027 8.312 10.867 1 97.31 55 ASN B CA 1
ATOM 969 C C . ASN B 1 55 ? 5.227 7.086 11.305 1 97.31 55 ASN B C 1
ATOM 971 O O . ASN B 1 55 ? 5.266 6.699 12.477 1 97.31 55 ASN B O 1
ATOM 975 N N . CYS B 1 56 ? 4.586 6.457 10.352 1 97.44 56 CYS B N 1
ATOM 976 C CA . CYS B 1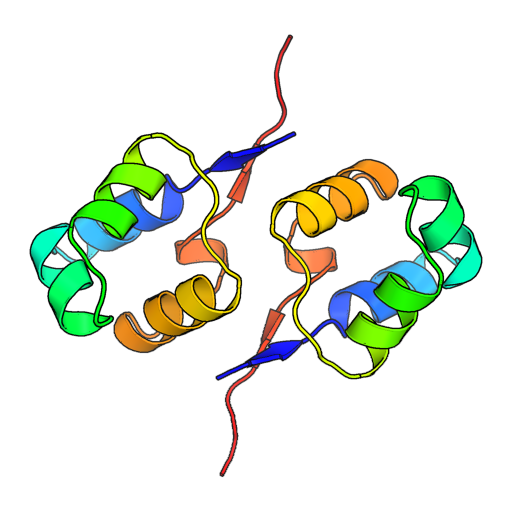 56 ? 3.73 5.305 10.625 1 97.44 56 CYS B CA 1
ATOM 977 C C . CYS B 1 56 ? 3.812 4.281 9.5 1 97.44 56 CYS B C 1
ATOM 979 O O . CYS B 1 56 ? 4.477 4.52 8.492 1 97.44 56 CYS B O 1
ATOM 981 N N . GLY B 1 57 ? 3.182 3.158 9.695 1 97.06 57 GLY B N 1
ATOM 982 C CA . GLY B 1 57 ? 3.182 2.105 8.688 1 97.06 57 GLY B CA 1
ATOM 983 C C . GLY B 1 57 ? 2 2.184 7.742 1 97.06 57 GLY B C 1
ATOM 984 O O . GLY B 1 57 ? 1.075 2.969 7.957 1 97.06 57 GLY B O 1
ATOM 985 N N . ILE B 1 58 ? 1.987 1.337 6.77 1 97.38 58 ILE B N 1
ATOM 986 C CA . ILE B 1 58 ? 0.993 1.357 5.703 1 97.38 58 ILE B CA 1
ATOM 987 C C . ILE B 1 58 ? -0.391 1.074 6.281 1 97.38 58 ILE B C 1
ATOM 989 O O . ILE B 1 58 ? -1.391 1.627 5.816 1 97.38 58 ILE B O 1
ATOM 993 N N . MET B 1 59 ? -0.411 0.333 7.359 1 97.12 59 MET B N 1
ATOM 994 C CA . MET B 1 59 ? -1.687 -0.077 7.938 1 97.12 59 MET B CA 1
ATOM 995 C C . MET B 1 59 ? -2.369 1.094 8.633 1 97.12 59 MET B C 1
ATOM 997 O O . MET B 1 59 ? -3.557 1.024 8.953 1 97.12 59 MET B O 1
ATOM 1001 N N . ASN B 1 60 ? -1.657 2.068 8.898 1 98.12 60 ASN B N 1
ATOM 1002 C CA . ASN B 1 60 ? -2.229 3.264 9.508 1 98.12 60 ASN B CA 1
ATOM 1003 C C . ASN B 1 60 ? -2.826 4.199 8.469 1 98.12 60 ASN B C 1
ATOM 1005 O O . ASN B 1 60 ? -3.457 5.199 8.812 1 98.12 60 ASN B O 1
ATOM 1009 N N . VAL B 1 61 ? -2.604 3.826 7.168 1 98.44 61 VAL B N 1
ATOM 1010 C CA . VAL B 1 61 ? -2.996 4.754 6.113 1 98.44 61 VAL B CA 1
ATOM 1011 C C . VAL B 1 61 ? -4.066 4.117 5.23 1 98.44 61 VAL B C 1
ATOM 1013 O O . VAL B 1 61 ? -5.051 4.766 4.871 1 98.44 61 VAL B O 1
ATOM 1016 N N . ILE B 1 62 ? -3.838 2.824 4.938 1 98.31 62 ILE B N 1
ATOM 1017 C CA . ILE B 1 62 ? -4.805 2.197 4.043 1 98.31 62 ILE B CA 1
ATOM 1018 C C . ILE B 1 62 ? -5.152 0.801 4.555 1 98.31 62 ILE B C 1
ATOM 1020 O O . ILE B 1 62 ? -4.387 0.204 5.316 1 98.31 62 ILE B O 1
ATOM 1024 N N . LYS B 1 63 ? -6.312 0.33 4.09 1 97.62 63 LYS B N 1
ATOM 1025 C CA . LYS B 1 63 ? -6.719 -1.061 4.277 1 97.62 63 LYS B CA 1
ATOM 1026 C C . LYS B 1 63 ? -7.496 -1.575 3.07 1 97.62 63 LYS B C 1
ATOM 1028 O O . LYS B 1 63 ? -8.07 -0.789 2.312 1 97.62 63 LYS B O 1
ATOM 1033 N N . LEU B 1 64 ? -7.465 -2.867 2.955 1 97.12 64 LEU B N 1
ATOM 1034 C CA . LEU B 1 64 ? -8.234 -3.514 1.899 1 97.12 64 LEU B CA 1
ATOM 1035 C C . LEU B 1 64 ? -9.648 -3.842 2.381 1 97.12 64 LEU B C 1
ATOM 1037 O O . LEU B 1 64 ? -9.82 -4.465 3.428 1 97.12 64 LEU B O 1
ATOM 1041 N N . GLU B 1 65 ? -10.625 -3.357 1.625 1 96.06 65 GLU B N 1
ATOM 1042 C CA . GLU B 1 65 ? -12.008 -3.656 1.968 1 96.06 65 GLU B CA 1
ATOM 1043 C C . GLU B 1 65 ? -12.672 -4.508 0.889 1 96.06 65 GLU B C 1
ATOM 1045 O O . GLU B 1 65 ? -12.453 -4.289 -0.304 1 96.06 65 GLU B O 1
ATOM 1050 N N . GLN B 1 66 ? -13.414 -5.488 1.322 1 92.44 66 GLN B N 1
ATOM 1051 C CA . GLN B 1 66 ? -14.164 -6.332 0.398 1 92.44 66 GLN B CA 1
ATOM 1052 C C . GLN B 1 66 ? -15.445 -5.641 -0.063 1 92.44 66 GLN B C 1
ATOM 1054 O O . GLN B 1 66 ? -16.109 -4.949 0.72 1 92.44 66 GLN B O 1
ATOM 1059 N N . ASP B 1 67 ? -15.602 -5.719 -1.41 1 85.38 67 ASP B N 1
ATOM 1060 C CA . ASP B 1 67 ? -16.844 -5.125 -1.905 1 85.38 67 ASP B CA 1
ATOM 1061 C C . ASP B 1 67 ? -18.047 -5.984 -1.54 1 85.38 67 ASP B C 1
ATOM 1063 O O . ASP B 1 67 ? -18.031 -7.199 -1.732 1 85.38 67 ASP B O 1
ATOM 1067 N N . ASN B 1 68 ? -18.625 -5.816 -0.485 1 69.56 68 ASN B N 1
ATOM 1068 C CA . ASN B 1 68 ? -19.828 -6.586 -0.194 1 69.56 68 ASN B CA 1
ATOM 1069 C C . ASN B 1 68 ? -20.922 -6.324 -1.222 1 69.56 68 ASN B C 1
ATOM 1071 O O . ASN B 1 68 ? -21.312 -5.172 -1.442 1 69.56 68 ASN B O 1
ATOM 1075 N N . ILE B 1 69 ? -20.875 -7.098 -2.24 1 48.47 69 ILE B N 1
ATOM 1076 C CA . ILE B 1 69 ? -22.156 -7.035 -2.945 1 48.47 69 ILE B CA 1
ATOM 1077 C C . ILE B 1 69 ? -23.281 -7.426 -1.998 1 48.47 69 ILE B C 1
ATOM 1079 O O . ILE B 1 69 ? -23.109 -8.297 -1.139 1 48.47 69 ILE B O 1
#

Organism: NCBI:txid592978

Foldseek 3Di:
DAKAFVLQVVLCVVVVHDLVNLCVLLVHDPVVSVCNVVRHDDDPVSLVSSCVSSVHDSSSGIDDDDDDD/DAKAFVLQVVLCVVVVHDLVNLCVLLVHDPVVSVCNVVRHDDDPVSLVSSCVSSVHDSSSGIDDDDDDD

Sequence (138 aa):
MHISYQPLWNTLKERGMRKEDLRLAAGLTTNMIANMGKGKNISMETLVRICEALNCGIMNVIKLEQDNIMHISYQPLWNTLKERGMRKEDLRLAAGLTTNMIANMGKGKNISMETLVRICEALNCGIMNVIKLEQDNI

InterPro domains:
  IPR001387 Cro/C1-type, helix-turn-helix domain [PF13443] (8-67)
  IPR001387 Cro/C1-type, helix-turn-helix domain [cd00093] (12-58)
  IPR010982 Lambda repressor-like, DNA-binding domain superfamily [G3DSA:1.10.260.40] (10-60)
  IPR010982 Lambda repressor-like, DNA-binding domain superfamily [SSF47413] (8-62)

Radius of gyration: 15.36 Å; Cα contacts (8 Å, |Δi|>4): 184; chains: 2; bounding box: 44×43×35 Å